Protein AF-A0A920B791-F1 (afdb_monomer_lite)

Sequence (162 aa):
MSRHQLKFDIPSEKIIPIRDKNSQIHSIIEFEDGNFIFCGSTNDMAVPINYALNYPDRKKINTKSNFNLYNKTQLEKIDQSKYKAFNICRLALKKGGSTIAVLNAANNIAVNAFLEKKISFLQILNIVEKIVIDHRPIKTYNLNQITTIYQQAEKLTLNLCI

Secondary structure (DSSP, 8-state):
--TTSTTT---GGG---EEETT--EEEEEE-TTS-EEEEE--S-THHHHHHHHHTTS----S------TTS---EEE--GGG-HHHHHHHHHHHH-TTHHHHHHHHHHHHHHHHHTTSS-HHHHHHHHHHHHHHPPPPSS--HHHHHHHHHHHHHHHHTT--

Foldseek 3Di:
DACVCVPVNDDPVPDFDKDFPVCQWVDWDADPVRDIDIDGWPPDPCQVVQVVVDPPDHDDDPDDTPTDPPPDGDIDGDPCVVPLVSVLVNLLRVQHALLVLLLVLLLVLLVVLVVVVLDPPVVSSVLSSVSSVPDRHDHDDDPVRSVVSSVVSNVSNNVSSD

Structure (mmCIF, N/CA/C/O backbone):
data_AF-A0A920B791-F1
#
_entry.id   AF-A0A920B791-F1
#
loop_
_atom_site.group_PDB
_atom_site.id
_atom_site.type_symbol
_atom_site.label_atom_id
_atom_site.label_alt_id
_atom_site.label_comp_id
_atom_site.label_asym_id
_atom_site.label_entity_id
_atom_site.label_seq_id
_atom_site.pdbx_PDB_ins_code
_atom_site.Cartn_x
_atom_site.Cartn_y
_atom_site.Cartn_z
_atom_site.occupancy
_atom_site.B_iso_or_equiv
_atom_site.auth_seq_id
_atom_site.auth_comp_id
_atom_site.auth_asym_id
_atom_site.auth_atom_id
_atom_site.pdbx_PDB_model_num
ATOM 1 N N . MET A 1 1 ? -16.946 4.522 -11.531 1.00 39.50 1 MET A N 1
ATOM 2 C CA . MET A 1 1 ? -15.765 3.649 -11.675 1.00 39.50 1 MET A CA 1
ATOM 3 C C . MET A 1 1 ? -14.768 3.982 -10.567 1.00 39.50 1 MET A C 1
ATOM 5 O O . MET A 1 1 ? -14.763 5.108 -10.082 1.00 39.50 1 MET A O 1
ATOM 9 N N . SER A 1 2 ? -14.096 2.964 -10.041 1.00 36.09 2 SER A N 1
ATOM 10 C CA . SER A 1 2 ? -13.397 2.888 -8.755 1.00 36.09 2 SER A CA 1
ATOM 11 C C . SER A 1 2 ? -11.920 3.267 -8.873 1.00 36.09 2 SER A C 1
ATOM 13 O O . SER A 1 2 ? -11.168 2.727 -9.669 1.00 36.09 2 SER A O 1
ATOM 15 N N . ARG A 1 3 ? -11.472 4.194 -8.036 1.00 38.94 3 ARG A N 1
ATOM 16 C CA . ARG A 1 3 ? -10.26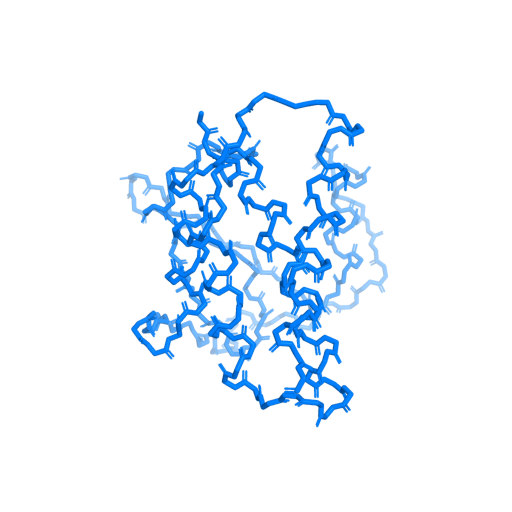8 4.992 -8.256 1.00 38.94 3 ARG A CA 1
ATOM 17 C C . ARG A 1 3 ? -8.901 4.344 -7.890 1.00 38.94 3 ARG A C 1
ATOM 19 O O . ARG A 1 3 ? -7.944 5.075 -7.698 1.0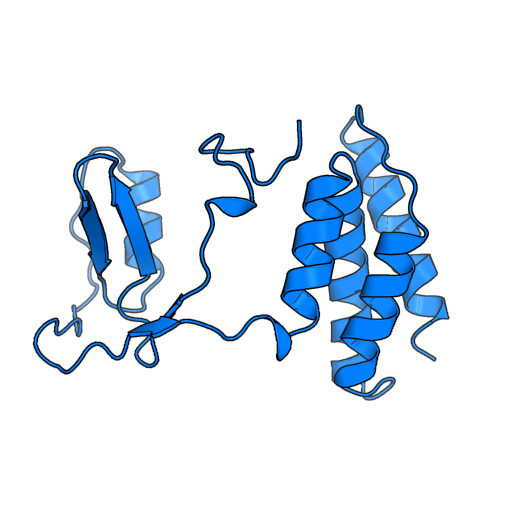0 38.94 3 ARG A O 1
ATOM 26 N N . HIS A 1 4 ? -8.711 3.018 -7.855 1.00 46.00 4 HIS A N 1
ATOM 27 C CA . HIS A 1 4 ? -7.364 2.468 -8.206 1.00 46.00 4 HIS A CA 1
ATOM 28 C C . HIS A 1 4 ? -7.254 2.074 -9.682 1.00 46.00 4 HIS A C 1
ATOM 30 O O . HIS A 1 4 ? -6.148 1.889 -10.173 1.00 46.00 4 HIS A O 1
ATOM 36 N N . GLN A 1 5 ? -8.364 2.149 -10.424 1.00 51.19 5 GLN A N 1
ATOM 37 C CA . GLN A 1 5 ? -8.378 2.330 -11.881 1.00 51.19 5 GLN A CA 1
ATOM 38 C C . GLN A 1 5 ? -7.742 3.672 -12.309 1.00 51.19 5 GLN A C 1
ATOM 40 O O . GLN A 1 5 ? -7.460 3.869 -13.474 1.00 51.19 5 GLN A O 1
ATOM 45 N N . LEU A 1 6 ? -7.464 4.598 -11.381 1.00 55.50 6 LEU A N 1
ATOM 46 C CA . LEU A 1 6 ? -7.248 6.027 -11.653 1.00 55.50 6 LEU A CA 1
ATOM 47 C C . LEU A 1 6 ? -6.203 6.417 -12.704 1.00 55.50 6 LEU A C 1
ATOM 49 O O . LEU A 1 6 ? -6.321 7.511 -13.246 1.00 55.50 6 LEU A O 1
ATOM 53 N N . LYS A 1 7 ? -5.150 5.619 -12.909 1.00 60.88 7 LYS A N 1
ATOM 54 C CA . LYS A 1 7 ? -4.034 5.995 -13.795 1.00 60.88 7 LYS A CA 1
ATOM 55 C C . LYS A 1 7 ? -3.802 5.028 -14.957 1.00 60.88 7 LYS A C 1
ATOM 57 O O . LYS A 1 7 ? -3.195 5.426 -15.941 1.00 60.88 7 LYS A O 1
ATOM 62 N N . PHE A 1 8 ? -4.256 3.782 -14.828 1.00 80.00 8 PHE A N 1
ATOM 63 C CA . PHE A 1 8 ? -4.010 2.714 -15.805 1.00 80.00 8 PHE A CA 1
ATOM 64 C C . PHE A 1 8 ? -5.290 1.977 -16.229 1.00 80.00 8 PHE A C 1
ATOM 66 O O . PHE A 1 8 ? -5.217 1.082 -17.058 1.00 80.00 8 PHE A O 1
ATOM 73 N N . ASP A 1 9 ? -6.444 2.306 -15.635 1.00 81.81 9 ASP A N 1
ATOM 74 C CA . ASP A 1 9 ? -7.753 1.708 -15.932 1.00 81.81 9 ASP A CA 1
ATOM 75 C C . ASP A 1 9 ? -7.809 0.168 -15.840 1.00 81.81 9 ASP A C 1
ATOM 77 O O . ASP A 1 9 ? -8.622 -0.496 -16.480 1.00 81.81 9 ASP A O 1
ATOM 81 N N . ILE A 1 10 ? -6.980 -0.420 -14.968 1.00 85.44 10 ILE A N 1
ATOM 82 C CA . ILE A 1 10 ? -6.908 -1.872 -14.751 1.00 85.44 10 ILE A CA 1
ATOM 83 C C . ILE A 1 10 ? -7.901 -2.307 -13.649 1.00 85.44 10 ILE A C 1
ATOM 85 O O . ILE A 1 10 ? -7.906 -1.719 -12.559 1.00 85.44 10 ILE A O 1
ATOM 89 N N . PRO A 1 11 ? -8.733 -3.345 -13.881 1.00 85.88 11 PRO A N 1
ATOM 90 C CA . PRO A 1 11 ? -9.577 -3.952 -12.851 1.00 85.88 11 PRO A CA 1
ATOM 91 C C . PRO A 1 11 ? -8.767 -4.473 -11.658 1.00 85.88 11 PRO A C 1
ATOM 93 O O . PRO A 1 11 ? -7.654 -4.973 -11.813 1.00 85.88 11 PRO A O 1
ATOM 96 N N . SER A 1 12 ? -9.336 -4.404 -10.454 1.00 83.69 12 SER A N 1
ATOM 97 C CA . SER A 1 12 ? -8.610 -4.755 -9.224 1.00 83.69 12 SER A CA 1
ATOM 98 C C . SER A 1 12 ? -8.167 -6.222 -9.180 1.00 83.69 12 SER A C 1
ATOM 100 O O . SER A 1 12 ? -7.154 -6.551 -8.565 1.00 83.69 12 SER A O 1
ATOM 102 N N . GLU A 1 13 ? -8.897 -7.082 -9.881 1.00 86.81 13 GLU A N 1
ATOM 103 C CA . GLU A 1 13 ? -8.690 -8.521 -10.017 1.00 86.81 13 GLU A CA 1
ATOM 104 C C . GLU A 1 13 ? -7.443 -8.840 -10.852 1.00 86.81 13 GLU A C 1
ATOM 106 O O . GLU A 1 13 ? -6.812 -9.871 -10.637 1.00 86.81 13 GLU A O 1
ATOM 111 N N . LYS A 1 14 ? -7.054 -7.934 -11.760 1.00 89.75 14 LYS A N 1
ATOM 112 C CA . LYS A 1 14 ? -5.835 -8.045 -12.575 1.00 89.75 14 LYS A CA 1
ATOM 113 C C . LYS A 1 14 ? -4.583 -7.511 -11.861 1.00 89.75 14 LYS A C 1
ATOM 115 O O . LYS A 1 14 ? -3.491 -7.575 -12.409 1.00 89.75 14 LYS A O 1
ATOM 120 N N . ILE A 1 15 ? -4.714 -6.981 -10.642 1.00 90.12 15 ILE A N 1
ATOM 121 C CA . ILE A 1 15 ? -3.583 -6.487 -9.845 1.00 90.12 15 ILE A CA 1
ATOM 122 C C . ILE A 1 15 ? -3.140 -7.598 -8.894 1.00 90.12 15 ILE A C 1
ATOM 124 O O . ILE A 1 15 ? -3.829 -7.881 -7.915 1.00 90.12 15 ILE A O 1
ATOM 128 N N . ILE A 1 16 ? -1.983 -8.206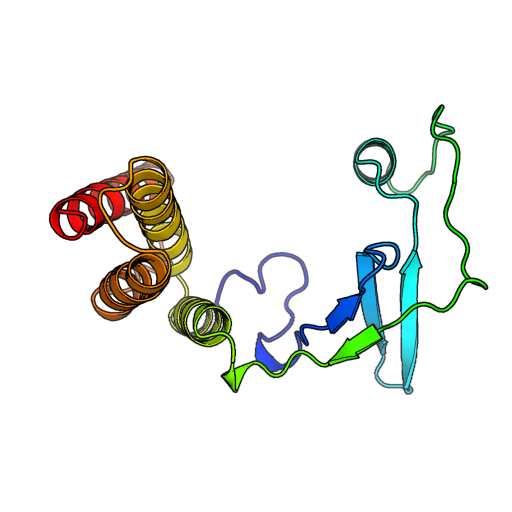 -9.138 1.00 90.44 16 ILE A N 1
ATOM 129 C CA . ILE A 1 16 ? -1.499 -9.349 -8.353 1.00 90.44 16 ILE A CA 1
ATOM 130 C C . ILE A 1 16 ? -0.360 -8.900 -7.424 1.00 90.44 16 ILE A C 1
ATOM 132 O O . ILE A 1 16 ? 0.664 -8.423 -7.911 1.00 90.44 16 ILE A O 1
ATOM 136 N N . PRO A 1 17 ? -0.494 -9.046 -6.091 1.00 91.38 17 PRO A N 1
ATOM 137 C CA . PRO A 1 17 ? 0.581 -8.725 -5.164 1.00 91.38 17 PRO A CA 1
ATOM 138 C C . PRO A 1 17 ? 1.657 -9.821 -5.180 1.00 91.38 17 PRO A C 1
ATOM 140 O O . PRO A 1 17 ? 1.383 -11.002 -4.945 1.00 91.38 17 PRO A O 1
ATOM 143 N N . ILE A 1 18 ? 2.898 -9.410 -5.428 1.00 91.38 18 ILE A N 1
ATOM 144 C CA . ILE A 1 18 ? 4.091 -10.261 -5.421 1.00 91.38 18 ILE A CA 1
ATOM 145 C C . ILE A 1 18 ? 5.059 -9.691 -4.385 1.00 91.38 18 ILE A C 1
ATOM 147 O O . ILE A 1 18 ? 5.220 -8.475 -4.282 1.00 91.38 18 ILE A O 1
ATOM 151 N N . ARG A 1 19 ? 5.691 -10.564 -3.600 1.00 89.62 19 ARG A N 1
ATOM 152 C CA . ARG A 1 19 ? 6.747 -10.192 -2.659 1.00 89.62 19 ARG A CA 1
ATOM 153 C C . ARG A 1 19 ? 8.104 -10.402 -3.315 1.00 89.62 19 ARG A C 1
ATOM 155 O O . ARG A 1 19 ? 8.429 -11.531 -3.665 1.00 89.62 19 ARG A O 1
ATOM 162 N N . ASP A 1 20 ? 8.896 -9.340 -3.402 1.00 88.88 20 ASP A N 1
ATOM 163 C CA . ASP A 1 20 ? 10.338 -9.415 -3.638 1.00 88.88 20 ASP A CA 1
ATOM 164 C C . ASP A 1 20 ? 11.065 -9.186 -2.309 1.00 88.88 20 ASP A C 1
ATOM 166 O O . ASP A 1 20 ? 10.961 -8.110 -1.722 1.00 88.88 20 ASP A O 1
ATOM 170 N N . LYS A 1 21 ? 11.798 -10.188 -1.814 1.00 84.56 21 LYS A N 1
ATOM 171 C CA . LYS A 1 21 ? 12.546 -10.062 -0.547 1.00 84.56 21 LYS A CA 1
ATOM 172 C C . LYS A 1 21 ? 13.688 -9.049 -0.617 1.00 84.56 21 LYS A C 1
ATOM 174 O O . LYS A 1 21 ? 14.092 -8.535 0.422 1.00 84.56 21 LYS A O 1
ATOM 179 N N . ASN A 1 22 ? 14.202 -8.777 -1.814 1.00 83.38 22 ASN A N 1
ATOM 180 C CA . ASN A 1 22 ? 15.305 -7.839 -2.018 1.00 83.38 22 ASN A CA 1
ATOM 181 C C . ASN A 1 22 ? 14.797 -6.425 -2.356 1.00 83.38 22 ASN A C 1
ATOM 183 O O . ASN A 1 22 ? 15.584 -5.477 -2.378 1.00 83.38 22 ASN A O 1
ATOM 187 N N . SER A 1 23 ? 13.491 -6.283 -2.617 1.00 86.06 23 SER A N 1
ATOM 188 C CA . SER A 1 23 ? 12.830 -5.051 -3.067 1.00 86.06 23 SER A CA 1
ATOM 189 C C . SER A 1 23 ? 13.482 -4.404 -4.295 1.00 86.06 23 SER A C 1
ATOM 191 O O . SER A 1 23 ? 13.395 -3.198 -4.453 1.00 86.06 23 SER A O 1
ATOM 193 N N . GLN A 1 24 ? 14.160 -5.174 -5.147 1.00 86.38 24 GLN A N 1
ATOM 194 C CA . GLN A 1 24 ? 14.903 -4.674 -6.308 1.00 86.38 24 GLN A CA 1
ATOM 195 C C . GLN A 1 24 ? 14.057 -4.655 -7.588 1.00 86.38 24 GLN A C 1
ATOM 197 O O . GLN A 1 24 ? 14.365 -3.902 -8.515 1.00 86.38 24 GLN A O 1
ATOM 202 N N . ILE A 1 25 ? 13.001 -5.469 -7.643 1.00 89.44 25 ILE A N 1
ATOM 203 C CA . ILE A 1 25 ? 11.960 -5.433 -8.671 1.00 89.44 25 ILE A CA 1
ATOM 204 C C . ILE A 1 25 ? 10.787 -4.607 -8.139 1.00 89.44 25 ILE A C 1
ATOM 206 O O . ILE A 1 25 ? 10.084 -5.018 -7.219 1.00 89.44 25 ILE A O 1
ATOM 210 N N . HIS A 1 26 ? 10.563 -3.436 -8.735 1.00 89.06 26 HIS A N 1
ATOM 211 C CA . HIS A 1 26 ? 9.598 -2.443 -8.249 1.00 89.06 26 HIS A CA 1
ATOM 212 C C . HIS A 1 26 ? 8.180 -2.665 -8.775 1.00 89.06 26 HIS A C 1
ATOM 214 O O . HIS A 1 26 ? 7.216 -2.268 -8.126 1.00 89.06 26 HIS A O 1
ATOM 220 N N . SER A 1 27 ? 8.030 -3.267 -9.958 1.00 89.81 27 SER A N 1
ATOM 221 C CA . SER A 1 27 ? 6.743 -3.651 -10.561 1.00 89.81 27 SER A CA 1
ATOM 222 C C . SER A 1 27 ? 6.957 -4.543 -11.784 1.00 89.81 27 SER A C 1
ATOM 224 O O . SER A 1 27 ? 8.029 -4.519 -12.394 1.00 89.81 27 SER A O 1
ATOM 226 N N . ILE A 1 28 ? 5.920 -5.299 -12.150 1.00 92.81 28 ILE A N 1
ATOM 227 C CA . ILE A 1 28 ? 5.882 -6.197 -13.310 1.00 92.81 28 ILE A CA 1
ATOM 228 C C . ILE A 1 28 ? 4.558 -5.973 -14.052 1.00 92.81 28 ILE A C 1
ATOM 230 O O . ILE A 1 28 ? 3.517 -5.811 -13.416 1.00 92.81 28 ILE A O 1
ATOM 234 N N . ILE A 1 29 ? 4.607 -5.967 -15.381 1.00 94.25 29 ILE A N 1
ATOM 235 C CA . ILE A 1 29 ? 3.452 -5.947 -16.281 1.00 94.25 29 ILE A CA 1
ATOM 236 C C . ILE A 1 29 ? 3.483 -7.238 -17.098 1.00 94.25 29 ILE A C 1
ATOM 238 O O . ILE A 1 29 ? 4.505 -7.548 -17.705 1.00 94.25 29 ILE A O 1
ATOM 242 N N . GLU A 1 30 ? 2.369 -7.964 -17.100 1.00 94.50 30 GLU A N 1
ATOM 243 C CA . GLU A 1 30 ? 2.114 -9.134 -17.944 1.00 94.50 30 GLU A CA 1
ATOM 244 C C . GLU A 1 30 ? 1.241 -8.711 -19.130 1.00 94.50 30 GLU A C 1
ATOM 246 O O . GLU A 1 30 ? 0.232 -8.022 -18.946 1.00 94.50 30 GLU A O 1
ATOM 251 N N . PHE A 1 31 ? 1.642 -9.099 -20.336 1.00 94.75 31 PHE A N 1
ATOM 252 C CA . PHE A 1 31 ? 0.938 -8.820 -21.585 1.00 94.75 31 PHE A CA 1
ATOM 253 C C . PHE A 1 31 ? 0.124 -10.038 -22.040 1.00 94.75 31 PHE A C 1
ATOM 255 O O . PHE A 1 31 ? 0.366 -11.164 -21.613 1.00 94.75 31 PHE A O 1
ATOM 262 N N . GLU A 1 32 ? -0.862 -9.818 -22.915 1.00 94.25 32 GLU A N 1
ATOM 263 C CA . GLU A 1 32 ? -1.788 -10.869 -23.379 1.00 94.25 32 GLU A CA 1
ATOM 264 C C . GLU A 1 32 ? -1.105 -11.982 -24.191 1.00 94.25 32 GLU A C 1
ATOM 266 O O . GLU A 1 32 ? -1.633 -13.086 -24.289 1.00 94.25 32 GLU A O 1
ATOM 271 N N . ASP A 1 33 ? 0.080 -11.711 -24.738 1.00 96.06 33 ASP A N 1
ATOM 272 C CA . ASP A 1 33 ? 0.936 -12.673 -25.438 1.00 96.06 33 ASP A CA 1
ATOM 273 C C . ASP A 1 33 ? 1.839 -13.491 -24.490 1.00 96.06 33 ASP A C 1
ATOM 275 O O . ASP A 1 33 ? 2.626 -14.322 -24.943 1.00 96.06 33 ASP A O 1
ATOM 279 N N . GLY A 1 34 ? 1.728 -13.267 -23.175 1.00 92.75 34 GLY A N 1
ATOM 280 C CA . GLY A 1 34 ? 2.531 -13.920 -22.143 1.00 92.75 34 GLY A CA 1
ATOM 281 C C . GLY A 1 34 ? 3.895 -13.270 -21.898 1.00 92.75 34 GLY A C 1
ATOM 282 O O . GLY A 1 34 ? 4.672 -13.789 -21.092 1.00 92.75 34 GLY A O 1
ATOM 283 N N . ASN A 1 35 ? 4.209 -12.147 -22.553 1.00 95.44 35 ASN A N 1
ATOM 284 C CA . ASN A 1 35 ? 5.439 -11.411 -22.280 1.00 95.44 35 ASN A CA 1
ATOM 285 C C . ASN A 1 35 ? 5.349 -10.623 -20.969 1.00 95.44 35 ASN A C 1
ATOM 287 O O . ASN A 1 35 ? 4.296 -10.117 -20.581 1.00 95.44 35 ASN A O 1
ATOM 291 N N . PHE A 1 36 ? 6.496 -10.468 -20.306 1.00 92.75 36 PHE A N 1
ATOM 292 C CA . PHE A 1 36 ? 6.617 -9.694 -19.074 1.00 92.75 36 PHE A CA 1
ATOM 293 C C . PHE A 1 36 ? 7.592 -8.534 -19.254 1.00 92.75 36 PHE A C 1
ATOM 295 O O . PHE A 1 36 ? 8.713 -8.717 -19.730 1.00 92.75 36 PHE A O 1
ATOM 302 N N . ILE A 1 37 ? 7.200 -7.349 -18.788 1.00 93.88 37 ILE A N 1
ATOM 303 C CA . ILE A 1 37 ? 8.110 -6.219 -18.576 1.00 93.88 37 ILE A CA 1
ATOM 304 C C . ILE A 1 37 ? 8.215 -5.983 -17.078 1.00 93.88 37 ILE A C 1
ATOM 306 O O . ILE A 1 37 ? 7.207 -5.792 -16.402 1.00 93.88 37 ILE A O 1
ATOM 310 N N . PHE A 1 38 ? 9.435 -5.951 -16.551 1.00 89.81 38 PHE A N 1
ATOM 311 C CA . PHE A 1 38 ? 9.683 -5.606 -15.156 1.00 89.81 38 PHE A CA 1
ATOM 312 C C . PHE A 1 38 ? 10.553 -4.357 -15.036 1.00 89.81 38 PHE A C 1
ATOM 314 O O . PHE A 1 38 ? 11.420 -4.090 -15.869 1.00 89.81 38 PHE A O 1
ATOM 321 N N . CYS A 1 39 ? 10.328 -3.593 -13.970 1.00 88.44 39 CYS A N 1
ATOM 322 C CA . CYS A 1 39 ? 11.147 -2.442 -13.611 1.00 88.44 39 CYS A CA 1
ATOM 323 C C . CYS A 1 39 ? 12.062 -2.824 -12.446 1.00 88.44 39 CYS A C 1
ATOM 325 O O . CYS A 1 39 ? 11.599 -2.961 -11.314 1.00 88.44 39 CYS A O 1
ATOM 327 N N . GLY A 1 40 ? 13.349 -3.024 -12.735 1.00 88.38 40 GLY A N 1
ATOM 328 C CA . GLY A 1 40 ? 14.380 -3.289 -11.734 1.00 88.38 40 GLY A CA 1
ATOM 329 C C . GLY A 1 40 ? 15.283 -2.076 -11.527 1.00 88.38 40 GLY A C 1
ATOM 330 O O . GLY A 1 40 ? 15.767 -1.494 -12.499 1.00 88.38 40 GLY A O 1
ATOM 331 N N . SER A 1 41 ? 15.525 -1.686 -10.278 1.00 87.31 41 SER A N 1
ATOM 332 C CA . SER A 1 41 ? 16.470 -0.612 -9.955 1.00 87.31 41 SER A CA 1
ATOM 333 C C . SER A 1 41 ? 16.983 -0.716 -8.524 1.00 87.31 41 SER A C 1
ATOM 335 O O . SER A 1 41 ? 16.423 -1.430 -7.696 1.00 87.31 41 SER A O 1
ATOM 337 N N . THR A 1 42 ? 18.042 0.038 -8.220 1.00 88.31 42 THR A N 1
ATOM 338 C CA . THR A 1 42 ? 18.448 0.278 -6.828 1.00 88.31 42 THR A CA 1
ATOM 339 C C . THR A 1 42 ? 17.307 0.930 -6.038 1.00 88.31 42 THR A C 1
ATOM 341 O O . THR A 1 42 ? 16.459 1.620 -6.615 1.00 88.31 42 THR A O 1
ATOM 344 N N . ASN A 1 43 ? 17.311 0.734 -4.721 1.00 87.62 43 ASN A N 1
ATOM 345 C CA . ASN A 1 43 ? 16.297 1.260 -3.805 1.00 87.62 43 ASN A CA 1
ATOM 346 C C . ASN A 1 43 ? 16.605 2.713 -3.442 1.00 87.62 43 ASN A C 1
ATOM 348 O O . ASN A 1 43 ? 16.951 3.024 -2.306 1.00 87.62 43 ASN A O 1
ATOM 352 N N . ASP A 1 44 ? 16.510 3.590 -4.439 1.00 90.62 44 ASP A N 1
ATOM 353 C CA . ASP A 1 44 ? 16.741 5.025 -4.307 1.00 90.62 44 ASP A CA 1
ATOM 354 C C . ASP A 1 44 ? 15.630 5.800 -5.024 1.00 90.62 44 ASP A C 1
ATOM 356 O O . ASP A 1 44 ? 15.439 5.662 -6.236 1.00 90.62 44 ASP A O 1
ATOM 360 N N . MET A 1 45 ? 14.913 6.645 -4.276 1.00 92.94 45 MET A N 1
ATOM 361 C CA . MET A 1 45 ? 13.828 7.483 -4.794 1.00 92.94 45 MET A CA 1
ATOM 362 C C . MET A 1 45 ? 14.299 8.497 -5.841 1.00 92.94 45 MET A C 1
ATOM 364 O O . MET A 1 45 ? 13.484 8.943 -6.653 1.00 92.94 45 MET A O 1
ATOM 368 N N . ALA A 1 46 ? 15.595 8.823 -5.897 1.00 92.94 46 ALA A N 1
ATOM 369 C CA . ALA A 1 46 ? 16.149 9.658 -6.959 1.00 92.94 46 ALA A CA 1
ATOM 370 C C . ALA A 1 46 ? 15.887 9.065 -8.355 1.00 92.94 46 ALA A C 1
ATOM 372 O O . ALA A 1 46 ? 15.668 9.818 -9.304 1.00 92.94 46 ALA A O 1
ATOM 373 N N . VAL A 1 47 ? 15.839 7.732 -8.486 1.00 92.00 47 VAL A N 1
ATOM 374 C CA . VAL A 1 47 ? 15.583 7.040 -9.759 1.00 92.00 47 VAL A CA 1
ATOM 375 C C . VAL A 1 47 ? 14.171 7.336 -10.302 1.00 92.00 47 VAL A C 1
ATOM 377 O O . VAL A 1 47 ? 14.080 7.902 -11.399 1.00 92.00 47 VAL A O 1
ATOM 380 N N . PRO A 1 48 ? 13.062 7.015 -9.594 1.00 93.25 48 PRO A N 1
ATOM 381 C CA . PRO A 1 48 ? 11.717 7.314 -10.084 1.00 93.25 48 PRO A CA 1
ATOM 382 C C . PRO A 1 48 ? 11.419 8.817 -10.150 1.00 93.25 48 PRO A C 1
ATOM 384 O O . PRO A 1 48 ? 10.731 9.241 -11.078 1.00 93.25 48 PRO A O 1
ATOM 387 N N . ILE A 1 49 ? 11.955 9.639 -9.235 1.00 94.81 49 ILE A N 1
ATOM 388 C CA . ILE A 1 49 ? 11.776 11.103 -9.274 1.00 94.81 49 ILE A CA 1
ATOM 389 C C . ILE A 1 49 ? 12.407 11.686 -10.544 1.00 94.81 49 ILE A C 1
ATOM 391 O O . ILE A 1 49 ? 11.764 12.454 -11.259 1.00 94.81 49 ILE A O 1
ATOM 395 N N . ASN A 1 50 ? 13.638 11.286 -10.869 1.00 94.50 50 ASN A N 1
ATOM 396 C CA . ASN A 1 50 ? 14.322 11.733 -12.079 1.00 94.50 50 ASN A CA 1
ATOM 397 C C . ASN A 1 50 ? 13.569 11.340 -13.351 1.00 94.50 50 ASN A C 1
ATOM 399 O O . ASN A 1 50 ? 13.481 12.146 -14.275 1.00 94.50 50 ASN A O 1
ATOM 403 N N . TYR A 1 51 ? 13.014 10.126 -13.399 1.00 93.81 51 TYR A N 1
ATOM 404 C CA . TYR A 1 51 ? 12.207 9.701 -14.539 1.00 93.81 51 TYR A CA 1
ATOM 405 C C . TYR A 1 51 ? 10.913 10.512 -14.654 1.00 93.81 51 TYR A C 1
ATOM 407 O O . TYR A 1 51 ? 10.593 10.975 -15.740 1.00 93.81 51 TYR A O 1
ATOM 415 N N . ALA A 1 52 ? 10.206 10.757 -13.547 1.00 94.62 52 ALA A N 1
ATOM 416 C CA . ALA A 1 52 ? 8.981 11.555 -13.563 1.00 94.62 52 ALA A CA 1
ATOM 417 C C . ALA A 1 52 ? 9.217 13.007 -14.020 1.00 94.62 52 ALA A C 1
ATOM 419 O O . ALA A 1 52 ? 8.397 13.548 -14.756 1.00 94.62 52 ALA A O 1
ATOM 420 N N . LEU A 1 53 ? 10.332 13.627 -13.613 1.00 96.75 53 LEU A N 1
ATOM 421 C CA . LEU A 1 53 ? 10.671 15.012 -13.971 1.00 96.75 53 LEU A CA 1
ATOM 422 C C . LEU A 1 53 ? 11.155 15.185 -15.414 1.00 96.75 53 LEU A C 1
ATOM 424 O O . LEU A 1 53 ? 11.033 16.276 -15.963 1.00 96.75 53 LEU A O 1
ATOM 428 N N . ASN A 1 54 ? 11.748 14.146 -16.003 1.00 96.12 54 ASN A N 1
ATOM 429 C CA . ASN A 1 54 ? 12.379 14.233 -17.322 1.00 96.12 54 ASN A CA 1
ATOM 430 C C . ASN A 1 54 ? 11.693 13.370 -18.382 1.00 96.12 54 ASN A C 1
ATOM 432 O O . ASN A 1 54 ? 12.200 13.294 -19.493 1.00 96.12 54 ASN A O 1
ATOM 436 N N . TYR A 1 55 ? 10.564 12.735 -18.055 1.00 94.44 55 TYR A N 1
ATOM 437 C CA . TYR A 1 55 ? 9.821 11.883 -18.978 1.00 94.44 55 TYR A CA 1
ATOM 438 C C . TYR A 1 55 ? 9.554 12.603 -20.317 1.00 94.44 55 TYR A C 1
ATOM 440 O O . TYR A 1 55 ? 9.094 13.748 -20.296 1.00 94.44 55 TYR A O 1
ATOM 448 N N . PRO A 1 56 ? 9.768 11.942 -21.473 1.00 94.38 56 PRO A N 1
ATOM 449 C CA . PRO A 1 56 ? 10.138 10.527 -21.640 1.00 94.38 56 PRO A CA 1
ATOM 450 C C . PRO A 1 56 ? 11.645 10.232 -21.520 1.00 94.38 56 PRO A C 1
ATOM 452 O O . PRO A 1 56 ? 12.037 9.063 -21.489 1.00 94.38 56 PRO A O 1
ATOM 455 N N . ASP A 1 57 ? 12.478 11.265 -21.426 1.00 94.31 57 ASP A N 1
ATOM 456 C CA . ASP A 1 57 ? 13.932 11.160 -21.395 1.00 94.31 57 ASP A CA 1
ATOM 457 C C . ASP A 1 57 ? 14.477 10.675 -20.044 1.00 94.31 57 ASP A C 1
ATOM 459 O O . ASP A 1 57 ? 13.823 10.684 -18.995 1.00 94.31 57 ASP A O 1
ATOM 463 N N . ARG A 1 58 ? 15.746 10.256 -20.057 1.00 90.25 58 ARG A N 1
ATOM 464 C CA . ARG A 1 58 ? 16.484 9.854 -18.857 1.00 90.25 58 ARG A CA 1
ATOM 465 C C . ARG A 1 58 ? 17.711 10.733 -18.692 1.00 90.25 58 ARG A C 1
ATOM 467 O O . ARG A 1 58 ? 18.616 10.704 -19.521 1.00 90.25 58 ARG A O 1
ATOM 474 N N . LYS A 1 59 ? 17.775 11.475 -17.587 1.00 92.62 59 LYS A N 1
ATOM 475 C CA . LYS A 1 59 ? 18.981 12.217 -17.204 1.00 92.62 59 LYS A CA 1
ATOM 476 C C . LYS A 1 59 ? 19.861 11.397 -16.273 1.00 92.62 59 LYS A C 1
ATOM 478 O O . LYS A 1 59 ? 19.370 10.595 -15.477 1.00 92.62 59 LYS A O 1
ATOM 483 N N . LYS A 1 60 ? 21.173 11.613 -16.376 1.00 91.56 60 LYS A N 1
ATOM 484 C CA . LYS A 1 60 ? 22.157 11.021 -15.471 1.00 91.56 60 LYS A CA 1
ATOM 485 C C . LYS A 1 60 ? 21.943 11.576 -14.062 1.00 91.56 60 LYS A C 1
ATOM 487 O O . LYS A 1 60 ? 21.870 12.786 -13.881 1.00 91.56 60 LYS A O 1
ATOM 492 N N . ILE A 1 61 ? 21.894 10.683 -13.081 1.00 89.69 61 ILE A N 1
ATOM 493 C CA . ILE A 1 61 ? 21.850 11.012 -11.653 1.00 89.69 61 ILE A CA 1
ATOM 494 C C . ILE A 1 61 ? 23.046 10.383 -10.949 1.00 89.69 61 ILE A C 1
ATOM 496 O O . ILE A 1 61 ? 23.588 9.379 -11.416 1.00 89.69 61 ILE A O 1
ATOM 500 N N . ASN A 1 62 ? 23.461 10.963 -9.825 1.00 86.56 62 ASN A N 1
ATOM 501 C CA . ASN A 1 62 ? 24.597 10.471 -9.046 1.00 86.56 62 ASN A CA 1
ATOM 502 C C . ASN A 1 62 ? 24.199 9.329 -8.091 1.00 86.56 62 ASN A C 1
ATOM 504 O O . ASN A 1 62 ? 24.568 9.322 -6.920 1.00 86.56 62 ASN A O 1
ATOM 508 N N . THR A 1 63 ? 23.416 8.376 -8.591 1.00 83.50 63 THR A N 1
ATOM 509 C CA . THR A 1 63 ? 22.992 7.191 -7.844 1.00 83.50 63 THR A CA 1
ATOM 510 C C . THR A 1 63 ? 23.804 6.000 -8.338 1.00 83.50 63 THR A C 1
ATOM 512 O O . THR A 1 63 ? 23.732 5.627 -9.511 1.00 83.50 63 THR A O 1
ATOM 515 N N . LYS A 1 64 ? 24.585 5.376 -7.449 1.00 82.50 64 LYS A N 1
ATOM 516 C CA . LYS A 1 64 ? 25.306 4.144 -7.782 1.00 82.50 64 LYS A CA 1
ATOM 517 C C . LYS A 1 64 ? 24.320 2.978 -7.789 1.00 82.50 64 LYS A C 1
ATOM 519 O O . LYS A 1 64 ? 23.686 2.690 -6.777 1.00 82.50 64 LYS A O 1
ATOM 524 N N . SER A 1 65 ? 24.206 2.294 -8.924 1.00 80.44 65 SER A N 1
ATOM 525 C CA . SER A 1 65 ? 23.399 1.078 -8.993 1.00 80.44 65 SER A CA 1
ATOM 526 C C . SER A 1 65 ? 24.081 -0.044 -8.210 1.00 80.44 65 SER A C 1
ATOM 528 O O . SER A 1 65 ? 25.222 -0.403 -8.500 1.00 80.44 65 SER A O 1
ATOM 530 N N . ASN A 1 66 ? 23.375 -0.599 -7.228 1.00 79.38 66 ASN A N 1
ATOM 531 C CA . ASN A 1 66 ? 23.688 -1.889 -6.610 1.00 79.38 66 ASN A CA 1
ATOM 532 C C . ASN A 1 66 ? 22.726 -2.993 -7.095 1.00 79.38 66 ASN A C 1
ATOM 534 O O . ASN A 1 66 ? 22.718 -4.092 -6.539 1.00 79.38 66 ASN A O 1
ATOM 538 N N . PHE A 1 67 ? 21.898 -2.686 -8.102 1.00 80.56 67 PHE A N 1
ATOM 539 C CA . PHE A 1 67 ? 20.972 -3.642 -8.687 1.00 80.56 67 PHE A CA 1
ATOM 540 C C . PHE A 1 67 ? 21.770 -4.772 -9.327 1.00 80.56 67 PHE A C 1
ATOM 542 O O . PHE A 1 67 ? 22.617 -4.532 -10.190 1.00 80.56 67 PHE A O 1
ATOM 549 N N . ASN A 1 68 ? 21.496 -6.002 -8.905 1.00 77.94 68 ASN A N 1
ATOM 550 C CA . ASN A 1 68 ? 22.138 -7.182 -9.452 1.00 77.94 68 ASN A CA 1
ATOM 551 C C . ASN A 1 68 ? 21.067 -8.199 -9.832 1.00 77.94 68 ASN A C 1
ATOM 553 O O . ASN A 1 68 ? 20.594 -8.957 -8.990 1.00 77.94 68 ASN A O 1
ATOM 557 N N . LEU A 1 69 ? 20.731 -8.230 -11.122 1.00 72.81 69 LEU A N 1
ATOM 558 C CA . LEU A 1 69 ? 19.741 -9.154 -11.670 1.00 72.81 69 LEU A CA 1
ATOM 559 C C . LEU A 1 69 ? 20.114 -10.629 -11.432 1.00 72.81 69 LEU A C 1
ATOM 561 O O . LEU A 1 69 ? 19.234 -11.463 -11.243 1.00 72.81 69 LEU A O 1
ATOM 565 N N . TYR A 1 70 ? 21.412 -10.946 -11.417 1.00 70.38 70 TYR A N 1
ATOM 566 C CA . TYR A 1 70 ? 21.930 -12.311 -11.301 1.00 70.38 70 TYR A CA 1
ATOM 567 C C . TYR A 1 70 ? 21.955 -12.828 -9.852 1.00 70.38 70 TYR A C 1
ATOM 569 O O . TYR A 1 70 ? 22.033 -14.037 -9.625 1.00 70.38 70 TYR A O 1
ATOM 577 N N . ASN A 1 71 ? 21.826 -11.943 -8.857 1.00 65.06 71 ASN A N 1
ATOM 578 C CA . ASN A 1 71 ? 21.665 -12.336 -7.460 1.00 65.06 71 ASN A CA 1
ATOM 579 C C . ASN A 1 71 ? 20.192 -12.658 -7.175 1.00 65.06 71 ASN A C 1
ATOM 581 O O . ASN A 1 71 ? 19.438 -11.784 -6.764 1.00 65.06 71 ASN A O 1
ATOM 585 N N . LYS A 1 72 ? 19.808 -13.926 -7.394 1.00 61.53 72 LYS A N 1
ATOM 586 C CA . LYS A 1 72 ? 18.560 -14.593 -6.950 1.00 61.53 72 LYS A CA 1
ATOM 587 C C . LYS A 1 72 ? 17.441 -13.624 -6.535 1.00 61.53 72 LYS A C 1
ATOM 589 O O . LYS A 1 72 ? 17.187 -13.434 -5.343 1.00 61.53 72 LYS A O 1
ATOM 594 N N . THR A 1 73 ? 16.753 -13.038 -7.509 1.00 66.56 73 THR A N 1
ATOM 595 C CA . THR A 1 73 ? 15.459 -12.392 -7.275 1.00 66.56 73 THR A CA 1
ATOM 596 C C . THR A 1 73 ? 14.499 -13.450 -6.731 1.00 66.56 73 THR A C 1
ATOM 598 O O . THR A 1 73 ? 14.169 -14.420 -7.410 1.00 66.56 73 THR A O 1
ATOM 601 N N . GLN A 1 74 ? 14.106 -13.317 -5.464 1.00 78.75 74 GLN A N 1
ATOM 602 C CA . GLN A 1 74 ? 13.170 -14.235 -4.813 1.00 78.75 74 GLN A CA 1
ATOM 603 C C . GLN A 1 74 ? 11.776 -13.622 -4.876 1.00 78.75 74 GLN A C 1
ATOM 605 O O . GLN A 1 74 ? 11.336 -12.968 -3.930 1.00 78.75 74 GLN A O 1
ATOM 610 N N . LEU A 1 75 ? 11.115 -13.810 -6.021 1.00 87.25 75 LEU A N 1
ATOM 611 C CA . LEU A 1 75 ? 9.721 -13.427 -6.207 1.00 87.25 75 LEU A CA 1
ATOM 612 C C . LEU A 1 75 ? 8.811 -14.525 -5.667 1.00 87.25 75 LEU A C 1
ATOM 614 O O . LEU A 1 75 ? 8.900 -15.685 -6.069 1.00 87.25 75 LEU A O 1
ATOM 618 N N . GLU A 1 76 ? 7.911 -14.151 -4.770 1.00 89.56 76 GLU A N 1
ATOM 619 C CA . GLU A 1 76 ? 6.964 -15.071 -4.153 1.00 89.56 76 GLU A CA 1
ATOM 620 C C . GLU A 1 76 ? 5.547 -14.512 -4.273 1.00 89.56 76 GLU A C 1
ATOM 622 O O . GLU A 1 76 ? 5.290 -13.345 -3.963 1.00 89.56 76 GLU A O 1
ATOM 627 N N . LYS A 1 77 ? 4.598 -15.354 -4.699 1.00 88.69 77 LYS A N 1
ATOM 628 C CA . LYS A 1 77 ? 3.179 -14.990 -4.648 1.00 88.69 77 LYS A CA 1
ATOM 629 C C . LYS A 1 77 ? 2.771 -14.797 -3.192 1.00 88.69 77 LYS A C 1
ATOM 631 O O . LYS A 1 77 ? 3.038 -15.650 -2.345 1.00 88.69 77 LYS A O 1
ATOM 636 N N . ILE A 1 78 ? 2.111 -13.681 -2.906 1.00 90.06 78 ILE A N 1
ATOM 637 C CA . ILE A 1 78 ? 1.596 -13.426 -1.566 1.00 90.06 78 ILE A CA 1
ATOM 638 C C . ILE A 1 78 ? 0.312 -14.231 -1.376 1.00 90.06 78 ILE A C 1
ATOM 640 O O . ILE A 1 78 ? -0.656 -14.067 -2.119 1.00 90.06 78 ILE A O 1
ATOM 644 N N . ASP A 1 79 ? 0.295 -15.074 -0.346 1.00 90.12 79 ASP A N 1
ATOM 645 C CA . ASP A 1 79 ? -0.932 -15.693 0.144 1.00 90.12 79 ASP A CA 1
ATOM 646 C C . ASP A 1 79 ? -1.795 -14.628 0.831 1.00 90.12 79 ASP A C 1
ATOM 648 O O . ASP A 1 79 ? -1.629 -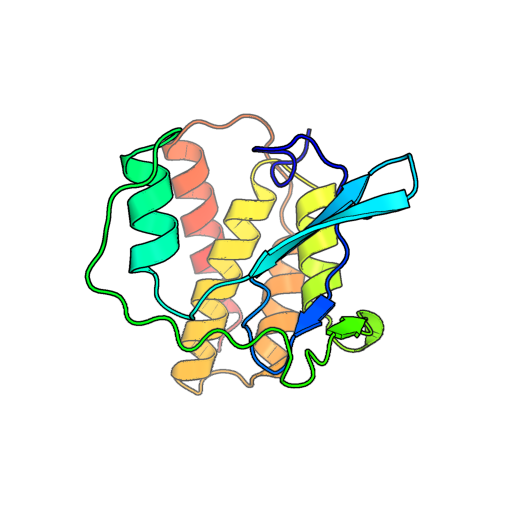14.320 2.013 1.00 90.12 79 ASP A O 1
ATOM 652 N N . GLN A 1 80 ? -2.700 -14.028 0.059 1.00 86.94 80 GLN A N 1
ATOM 653 C CA . GLN A 1 80 ? -3.547 -12.922 0.507 1.00 86.94 80 GLN A CA 1
ATOM 654 C C . GLN A 1 80 ? -4.470 -13.321 1.666 1.00 86.94 80 GLN A C 1
ATOM 656 O O . GLN A 1 80 ? -4.863 -12.448 2.438 1.00 86.94 80 GLN A O 1
ATOM 661 N N . SER A 1 81 ? -4.763 -14.618 1.846 1.00 88.06 81 SER A N 1
ATOM 662 C CA . SER A 1 81 ? -5.597 -15.099 2.957 1.00 88.06 81 SER A CA 1
ATOM 663 C C . SER A 1 81 ? -4.976 -14.798 4.325 1.00 88.06 81 SER A C 1
ATOM 665 O O . SER A 1 81 ? -5.692 -14.573 5.299 1.00 88.06 81 SER A O 1
ATOM 667 N N . LYS A 1 82 ? -3.641 -14.695 4.384 1.00 89.56 82 LYS A N 1
ATOM 668 C CA . LYS A 1 82 ? -2.882 -14.368 5.599 1.00 89.56 82 LYS A CA 1
ATOM 669 C C . LYS A 1 82 ? -2.882 -12.877 5.936 1.00 89.56 82 LYS A C 1
ATOM 671 O O . LYS A 1 82 ? -2.488 -12.502 7.037 1.00 89.56 82 LYS A O 1
ATOM 676 N N . TYR A 1 83 ? -3.310 -12.018 5.012 1.00 91.31 83 TYR A N 1
ATOM 677 C CA . TYR A 1 83 ? -3.201 -10.567 5.134 1.00 91.31 83 TYR A CA 1
ATOM 678 C C . TYR A 1 83 ? -4.561 -9.904 4.920 1.00 91.31 83 TYR A C 1
ATOM 680 O O . TYR A 1 83 ? -4.912 -9.473 3.820 1.00 91.31 83 TYR A O 1
ATOM 688 N N . LYS A 1 84 ? -5.301 -9.741 6.020 1.00 93.44 84 LYS A N 1
ATOM 689 C CA . LYS A 1 84 ? -6.623 -9.092 6.059 1.00 93.44 84 LYS A CA 1
ATOM 690 C C . LYS A 1 84 ? -6.662 -7.726 5.352 1.00 93.44 84 LYS A C 1
ATOM 692 O O . LYS A 1 84 ? -7.679 -7.376 4.759 1.00 93.44 84 LYS A O 1
ATOM 697 N N . ALA A 1 85 ? -5.549 -6.987 5.345 1.00 95.06 85 ALA A N 1
ATOM 698 C CA . ALA A 1 85 ? -5.419 -5.706 4.652 1.00 95.06 85 ALA A CA 1
ATOM 699 C C . ALA A 1 85 ? -5.792 -5.770 3.157 1.00 95.06 85 ALA A C 1
ATOM 701 O O . ALA A 1 85 ? -6.442 -4.847 2.665 1.00 95.06 85 ALA A O 1
ATOM 702 N N . PHE A 1 86 ? -5.462 -6.853 2.435 1.00 93.56 86 PHE A N 1
ATOM 703 C CA . PHE A 1 86 ? -5.842 -6.971 1.019 1.00 93.56 86 PHE A CA 1
ATOM 704 C C . PHE A 1 86 ? -7.358 -6.978 0.844 1.00 93.56 86 PHE A C 1
ATOM 706 O O . PHE A 1 86 ? -7.868 -6.266 -0.019 1.00 93.56 86 PHE A O 1
ATOM 713 N N . ASN A 1 87 ? -8.083 -7.715 1.689 1.00 92.69 87 ASN A N 1
ATOM 714 C CA . ASN A 1 87 ? -9.542 -7.790 1.624 1.00 92.69 87 ASN A CA 1
ATOM 715 C C . ASN A 1 87 ? -10.182 -6.421 1.877 1.00 92.69 87 ASN A C 1
ATOM 717 O O . ASN A 1 87 ? -11.080 -6.017 1.137 1.00 92.69 87 ASN A O 1
ATOM 721 N N . ILE A 1 88 ? -9.672 -5.674 2.860 1.00 95.88 88 ILE A N 1
ATOM 722 C CA . ILE A 1 88 ? -10.142 -4.317 3.170 1.00 95.88 88 ILE A CA 1
ATOM 723 C C . ILE A 1 88 ? -9.906 -3.384 1.972 1.00 95.88 88 ILE A C 1
ATOM 725 O O . ILE A 1 88 ? -10.827 -2.692 1.534 1.00 95.88 88 ILE A O 1
ATOM 729 N N . CYS A 1 89 ? -8.701 -3.392 1.393 1.00 94.44 89 CYS A N 1
ATOM 730 C CA . CYS A 1 89 ? -8.377 -2.572 0.225 1.00 94.44 89 CYS A CA 1
ATOM 731 C C . CYS A 1 89 ? -9.240 -2.940 -0.991 1.00 94.44 89 CYS A C 1
ATOM 733 O O . CYS A 1 89 ? -9.770 -2.055 -1.663 1.00 94.44 89 CYS A O 1
ATOM 735 N N . ARG A 1 90 ? -9.446 -4.235 -1.263 1.00 91.62 90 ARG A N 1
ATOM 736 C CA . ARG A 1 90 ? -10.321 -4.710 -2.351 1.00 91.62 90 ARG A CA 1
ATOM 737 C C . ARG A 1 90 ? -11.773 -4.303 -2.135 1.00 91.62 90 ARG A C 1
ATOM 739 O O . ARG A 1 90 ? -12.420 -3.858 -3.081 1.00 91.62 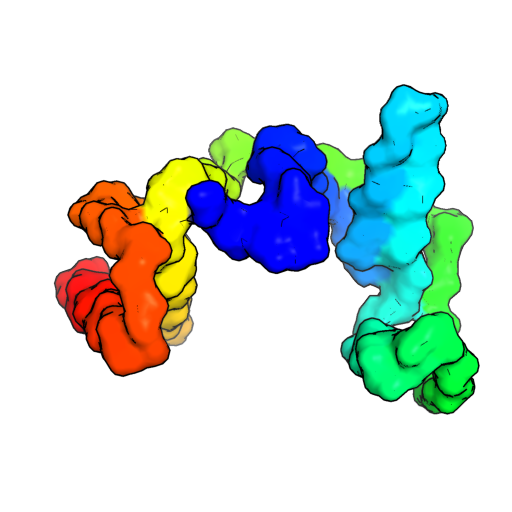90 ARG A O 1
ATOM 746 N N . LEU A 1 91 ? -12.275 -4.379 -0.905 1.00 93.44 91 LEU A N 1
ATOM 747 C CA . LEU A 1 91 ? -13.610 -3.896 -0.558 1.00 93.44 91 LEU A CA 1
ATOM 748 C C . LEU A 1 91 ? -13.734 -2.387 -0.793 1.00 93.44 91 LEU A C 1
ATOM 750 O O . LEU A 1 91 ? -14.692 -1.940 -1.427 1.00 93.44 91 LEU A O 1
ATOM 754 N N . ALA A 1 92 ? -12.762 -1.602 -0.324 1.00 94.81 92 ALA A N 1
ATOM 755 C CA . ALA A 1 92 ? -12.749 -0.156 -0.511 1.00 94.81 92 ALA A CA 1
ATOM 756 C C . ALA A 1 92 ? -12.729 0.220 -1.999 1.00 94.81 92 ALA A C 1
ATOM 758 O O . ALA A 1 92 ? -13.452 1.125 -2.425 1.00 94.81 92 ALA A O 1
ATOM 759 N N . LEU A 1 93 ? -11.975 -0.531 -2.806 1.00 91.75 93 LEU A N 1
ATOM 760 C CA . LEU A 1 93 ? -11.990 -0.396 -4.255 1.00 91.75 93 LEU A CA 1
ATOM 761 C C . LEU A 1 93 ? -13.336 -0.752 -4.850 1.00 91.75 93 LEU A C 1
ATOM 763 O O . LEU A 1 93 ? -13.880 0.043 -5.608 1.00 91.75 93 LEU A O 1
ATOM 767 N N . LYS A 1 94 ? -13.927 -1.883 -4.489 1.00 91.12 94 LYS A N 1
ATOM 768 C CA . LYS A 1 94 ? -15.243 -2.263 -5.004 1.00 91.12 94 LYS A CA 1
ATOM 769 C C . LYS A 1 94 ? -16.316 -1.214 -4.680 1.00 91.12 94 LYS A C 1
ATOM 771 O O . LYS A 1 94 ? -17.132 -0.897 -5.544 1.00 91.12 94 LYS A O 1
ATOM 776 N N . LYS A 1 95 ? -16.299 -0.639 -3.469 1.00 93.38 95 LYS A N 1
ATOM 777 C CA . LYS A 1 95 ? -17.222 0.439 -3.054 1.00 93.38 95 LYS A CA 1
ATOM 778 C C . LYS A 1 95 ? -16.958 1.746 -3.816 1.00 93.38 95 LYS A C 1
ATOM 780 O O . LYS A 1 95 ? -17.906 2.415 -4.230 1.00 93.38 95 LYS A O 1
ATOM 785 N N . GLY A 1 96 ? -15.688 2.075 -4.060 1.00 91.31 96 GLY A N 1
ATOM 786 C CA . GLY A 1 96 ? -15.272 3.243 -4.835 1.00 91.31 96 GLY A CA 1
ATOM 787 C C . GLY A 1 96 ? -15.665 4.579 -4.190 1.00 91.31 96 GLY A C 1
ATOM 788 O O . GLY A 1 96 ? -15.917 4.667 -2.991 1.00 91.31 96 GLY A O 1
ATOM 789 N N . GLY A 1 97 ? -15.702 5.648 -4.994 1.00 93.31 97 GLY A N 1
ATOM 790 C CA . GLY A 1 97 ? -16.046 6.991 -4.513 1.00 93.31 97 GLY A CA 1
ATOM 791 C C . GLY A 1 97 ? -15.152 7.444 -3.355 1.00 93.31 97 GLY A C 1
ATOM 792 O O . GLY A 1 97 ? -13.937 7.242 -3.378 1.00 93.31 97 GLY A O 1
ATOM 793 N N . SER A 1 98 ? -15.763 8.028 -2.326 1.00 96.81 98 SER A N 1
ATOM 794 C CA . SER A 1 98 ? -15.064 8.520 -1.138 1.00 96.81 98 SER A CA 1
ATOM 795 C C . SER A 1 98 ? -14.519 7.424 -0.210 1.00 96.81 98 SER A C 1
ATOM 797 O O . SER A 1 98 ? -13.783 7.744 0.721 1.00 96.81 98 SER A O 1
ATOM 799 N N . THR A 1 99 ? -14.809 6.137 -0.449 1.00 97.25 99 THR A N 1
ATOM 800 C CA . THR A 1 99 ? -14.363 5.047 0.438 1.00 97.25 99 THR A CA 1
ATOM 801 C C . THR A 1 99 ? -12.841 4.929 0.532 1.00 97.25 99 THR A C 1
ATOM 803 O O . THR A 1 99 ? -12.334 4.608 1.599 1.00 97.25 99 THR A O 1
ATOM 806 N N . ILE A 1 100 ? -12.094 5.236 -0.533 1.00 94.94 100 ILE A N 1
ATOM 807 C CA . ILE A 1 100 ? -10.620 5.193 -0.498 1.00 94.94 100 ILE A CA 1
ATOM 808 C C . ILE A 1 100 ? -10.042 6.282 0.418 1.00 94.94 100 ILE A C 1
ATOM 810 O O . ILE A 1 100 ? -9.072 6.032 1.129 1.00 94.94 100 ILE A O 1
ATOM 814 N N . ALA A 1 101 ? -10.657 7.468 0.456 1.00 96.94 101 ALA A N 1
ATOM 815 C CA . ALA A 1 101 ? -10.249 8.523 1.382 1.00 96.94 101 ALA A CA 1
ATOM 816 C C . ALA A 1 101 ? -10.535 8.122 2.836 1.00 96.94 101 ALA A C 1
ATOM 818 O O . ALA A 1 101 ? -9.684 8.309 3.698 1.00 96.94 101 ALA A O 1
ATOM 819 N N . VAL A 1 102 ? -11.695 7.506 3.084 1.00 98.38 102 VAL A N 1
ATOM 820 C CA . VAL A 1 102 ? -12.079 6.985 4.406 1.00 98.38 102 VAL A CA 1
ATOM 821 C C . VAL A 1 102 ? -11.146 5.867 4.874 1.00 98.38 102 VAL A C 1
ATOM 823 O O . VAL A 1 102 ? -10.719 5.882 6.024 1.00 98.38 102 VAL A O 1
ATOM 826 N N . LEU A 1 103 ? -10.780 4.936 3.986 1.00 98.38 103 LEU A N 1
ATOM 827 C CA . LEU A 1 103 ? -9.778 3.901 4.260 1.00 98.38 103 LEU A CA 1
ATOM 828 C C . LEU A 1 103 ? -8.453 4.524 4.720 1.00 98.38 103 LEU A C 1
ATOM 830 O O . LEU A 1 103 ? -7.899 4.104 5.732 1.00 98.38 103 LEU A O 1
ATOM 834 N N . ASN A 1 104 ? -7.960 5.521 3.979 1.00 97.94 104 ASN A N 1
ATOM 835 C CA . ASN A 1 104 ? -6.696 6.188 4.286 1.00 97.94 104 ASN A CA 1
ATOM 836 C C . ASN A 1 104 ? -6.761 6.930 5.634 1.00 97.94 104 ASN A C 1
ATOM 838 O O . ASN A 1 104 ? -5.893 6.734 6.481 1.00 97.94 104 ASN A O 1
ATOM 842 N N . ALA A 1 105 ? -7.829 7.702 5.869 1.00 98.44 105 ALA A N 1
ATOM 843 C CA . ALA A 1 105 ? -8.071 8.395 7.137 1.00 98.44 105 ALA A CA 1
ATOM 844 C C . ALA A 1 105 ? -8.059 7.433 8.331 1.00 98.44 105 ALA A C 1
ATOM 846 O O . ALA A 1 105 ? -7.329 7.640 9.301 1.00 98.44 105 ALA A O 1
ATOM 847 N N . ALA A 1 106 ? -8.831 6.347 8.238 1.00 98.56 106 ALA A N 1
ATOM 848 C CA . ALA A 1 106 ? -8.921 5.358 9.300 1.00 98.56 106 ALA A CA 1
ATOM 849 C C . ALA A 1 106 ? -7.573 4.678 9.562 1.00 98.56 106 ALA A C 1
ATOM 851 O O . ALA A 1 106 ? -7.175 4.517 10.714 1.00 98.56 106 ALA A O 1
ATOM 852 N N . ASN A 1 107 ? -6.843 4.312 8.503 1.00 98.50 107 ASN A N 1
ATOM 853 C CA . ASN A 1 107 ? -5.524 3.703 8.639 1.00 98.50 107 ASN A CA 1
ATOM 854 C C . ASN A 1 107 ? -4.543 4.636 9.357 1.00 98.50 107 ASN A C 1
ATOM 856 O O . ASN A 1 107 ? -3.841 4.189 10.258 1.00 98.50 107 ASN A O 1
ATOM 860 N N . ASN A 1 108 ? -4.523 5.923 9.006 1.00 98.19 108 ASN A N 1
ATOM 861 C CA . ASN A 1 108 ? -3.607 6.885 9.618 1.00 98.19 108 ASN A CA 1
ATOM 862 C C . ASN A 1 108 ? -3.863 7.039 11.122 1.00 98.19 108 ASN A C 1
ATOM 864 O O . ASN A 1 108 ? -2.924 6.941 11.911 1.00 98.19 108 ASN A O 1
ATOM 868 N N . ILE A 1 109 ? -5.126 7.192 11.535 1.00 98.56 109 ILE A N 1
ATOM 869 C CA . ILE A 1 109 ? -5.470 7.311 12.959 1.00 98.56 109 ILE A CA 1
ATOM 870 C C . ILE A 1 109 ? -5.204 6.009 13.719 1.00 98.56 109 ILE A C 1
ATOM 872 O O . ILE A 1 109 ? -4.620 6.047 14.801 1.00 98.56 109 ILE A O 1
ATOM 876 N N . ALA A 1 110 ? -5.572 4.855 13.158 1.00 98.44 110 ALA A N 1
ATOM 877 C CA . ALA A 1 110 ? -5.358 3.569 13.817 1.00 98.44 110 ALA A CA 1
ATOM 878 C C . ALA A 1 110 ? -3.862 3.225 13.951 1.00 98.44 110 ALA A C 1
ATOM 880 O O . ALA A 1 110 ? -3.423 2.771 15.007 1.00 98.44 110 ALA A O 1
ATOM 881 N N . VAL A 1 111 ? -3.049 3.488 12.921 1.00 98.44 111 VAL A N 1
ATOM 882 C CA . VAL A 1 111 ? -1.588 3.318 12.996 1.00 98.44 111 VAL A CA 1
ATOM 883 C C . VAL A 1 111 ? -0.988 4.265 14.035 1.00 98.44 111 VAL A C 1
ATOM 885 O O . VAL A 1 111 ? -0.162 3.822 14.831 1.00 98.44 111 VAL A O 1
ATOM 888 N N . ASN A 1 112 ? -1.423 5.529 14.093 1.00 98.38 112 ASN A N 1
ATOM 889 C CA . ASN A 1 112 ? -0.949 6.459 15.120 1.00 98.38 112 ASN A CA 1
ATOM 890 C C . ASN A 1 112 ? -1.289 5.966 16.536 1.00 98.38 112 ASN A C 1
ATOM 892 O O . ASN A 1 112 ? -0.422 5.930 17.404 1.00 98.38 112 ASN A O 1
ATOM 896 N N . ALA A 1 113 ? -2.517 5.491 16.758 1.00 98.31 113 ALA A N 1
ATOM 897 C CA . ALA A 1 113 ? -2.919 4.911 18.038 1.00 98.31 113 ALA A CA 1
ATOM 898 C C . ALA A 1 113 ? -2.098 3.662 18.416 1.00 98.31 113 ALA A C 1
ATOM 900 O O . ALA A 1 113 ? -1.774 3.467 19.588 1.00 98.31 113 ALA A O 1
ATOM 901 N N . PHE A 1 114 ? -1.727 2.829 17.439 1.00 98.44 114 PHE A N 1
ATOM 902 C CA . PHE A 1 114 ? -0.819 1.701 17.661 1.00 98.44 114 PHE A CA 1
ATOM 903 C C . PHE A 1 114 ? 0.587 2.164 18.067 1.00 98.44 114 PHE A C 1
ATOM 905 O O . PHE A 1 114 ? 1.157 1.630 19.019 1.00 98.44 114 PHE A O 1
ATOM 912 N N . LEU A 1 115 ? 1.136 3.178 17.391 1.00 98.25 115 LEU A N 1
ATOM 913 C CA . LEU A 1 115 ? 2.447 3.753 17.720 1.00 98.25 115 LEU A CA 1
ATOM 914 C C . LEU A 1 115 ? 2.455 4.392 19.118 1.00 98.25 115 LEU A C 1
ATOM 916 O O . LEU A 1 115 ? 3.443 4.285 19.843 1.00 98.25 115 LEU A O 1
ATOM 920 N N . GLU A 1 116 ? 1.329 4.973 19.530 1.00 97.94 116 GLU A N 1
ATOM 921 C CA . GLU A 1 116 ? 1.087 5.488 20.884 1.00 97.94 116 GLU A CA 1
ATOM 922 C C . GLU A 1 116 ? 0.748 4.391 21.912 1.00 97.94 116 GLU A C 1
ATOM 924 O O . GLU A 1 116 ? 0.457 4.701 23.066 1.00 97.94 116 GLU A O 1
ATOM 929 N N . LYS A 1 117 ? 0.797 3.107 21.525 1.00 97.62 117 LYS A N 1
ATOM 930 C CA . LYS A 1 117 ? 0.502 1.933 22.369 1.00 97.62 117 LYS A CA 1
ATOM 931 C C . LYS A 1 117 ? -0.921 1.895 22.949 1.00 97.62 117 LYS A C 1
ATOM 933 O O . LYS A 1 117 ? -1.151 1.199 23.934 1.00 97.62 117 LYS A O 1
ATOM 938 N N . LYS A 1 118 ? -1.877 2.603 22.341 1.00 98.06 118 LYS A N 1
ATOM 939 C CA . LYS A 1 118 ? -3.299 2.589 22.740 1.00 98.06 118 LYS A CA 1
ATOM 940 C C . LYS A 1 118 ? -4.028 1.348 22.235 1.00 98.06 118 LYS A C 1
ATOM 942 O O . LYS A 1 118 ? -4.900 0.820 22.906 1.00 98.06 118 LYS A O 1
ATOM 947 N N . ILE A 1 119 ? -3.634 0.855 21.062 1.00 98.38 119 ILE A N 1
ATOM 948 C CA . ILE A 1 119 ? -4.183 -0.367 20.469 1.00 98.38 119 ILE A CA 1
ATOM 949 C C . ILE A 1 119 ? -3.066 -1.330 20.061 1.00 98.38 119 ILE A C 1
ATOM 951 O O . ILE A 1 119 ? -1.930 -0.931 19.812 1.00 98.38 119 ILE A O 1
ATOM 955 N N . SER A 1 120 ? -3.392 -2.613 19.956 1.00 97.81 120 SER A N 1
ATOM 956 C CA . SER A 1 120 ? -2.512 -3.644 19.403 1.00 97.81 120 SER A CA 1
ATOM 957 C C . SER A 1 120 ? -2.439 -3.589 17.873 1.00 97.81 120 SER A C 1
ATOM 959 O O . SER A 1 120 ? -3.315 -3.052 17.195 1.00 97.81 120 SER A O 1
ATOM 961 N N . PHE A 1 121 ? -1.416 -4.233 17.307 1.00 96.69 121 PHE A N 1
ATOM 962 C CA . PHE A 1 121 ? -1.214 -4.306 15.857 1.00 96.69 121 PHE A CA 1
ATOM 963 C C . PHE A 1 121 ? -2.432 -4.873 15.105 1.00 96.69 121 PHE A C 1
ATOM 965 O O . PHE A 1 121 ? -2.848 -4.331 14.083 1.00 96.69 121 PHE A O 1
ATOM 972 N N . LEU A 1 122 ? -3.052 -5.941 15.625 1.00 96.00 122 LEU A N 1
ATOM 973 C CA . LEU A 1 122 ? -4.214 -6.565 14.979 1.00 96.00 122 LEU A CA 1
ATOM 974 C C . LEU A 1 122 ? -5.482 -5.701 15.073 1.00 96.00 122 LEU A C 1
ATOM 976 O O . LEU A 1 122 ? -6.345 -5.791 14.197 1.00 96.00 122 LEU A O 1
ATOM 980 N N . GLN A 1 123 ? -5.593 -4.835 16.087 1.00 97.56 123 GLN A N 1
ATOM 981 C CA . GLN A 1 123 ? -6.723 -3.911 16.212 1.00 97.56 123 GLN A CA 1
ATOM 982 C C . GLN A 1 123 ? -6.747 -2.864 15.095 1.00 97.56 123 GLN A C 1
ATOM 984 O O . GLN A 1 123 ? -7.844 -2.478 14.697 1.00 97.56 123 GLN A O 1
ATOM 989 N N . ILE A 1 124 ? -5.594 -2.485 14.520 1.00 98.25 124 ILE A N 1
ATOM 990 C CA . ILE A 1 124 ? -5.533 -1.571 13.363 1.00 98.25 124 ILE A CA 1
ATOM 991 C C . ILE A 1 124 ? -6.470 -2.070 12.259 1.00 98.25 124 ILE A C 1
ATOM 993 O O . ILE A 1 124 ? -7.364 -1.357 11.812 1.00 98.25 124 ILE A O 1
ATOM 997 N N . LEU A 1 125 ? -6.316 -3.335 11.863 1.00 97.75 125 LEU A N 1
ATOM 998 C CA . LEU A 1 125 ? -7.086 -3.925 10.770 1.00 97.75 125 LEU A CA 1
ATOM 999 C C . LEU A 1 125 ? -8.577 -4.043 11.102 1.00 97.75 125 LEU A C 1
ATOM 1001 O O . LEU A 1 125 ? -9.410 -3.844 10.223 1.00 97.75 125 LEU A O 1
ATOM 1005 N N . ASN A 1 126 ? -8.924 -4.348 12.354 1.00 97.50 126 ASN A N 1
ATOM 1006 C CA . ASN A 1 126 ? -10.319 -4.468 12.785 1.00 97.50 126 ASN A CA 1
ATOM 1007 C C . ASN A 1 126 ? -11.041 -3.116 12.773 1.00 97.50 126 ASN A C 1
ATOM 1009 O O . ASN A 1 126 ? -12.172 -3.022 12.297 1.00 97.50 126 ASN A O 1
ATOM 1013 N N . ILE A 1 127 ? -10.378 -2.067 13.260 1.00 98.31 127 ILE A N 1
ATOM 1014 C CA . ILE A 1 127 ? -10.929 -0.711 13.303 1.00 98.31 127 ILE A CA 1
ATOM 1015 C C . ILE A 1 127 ? -11.088 -0.162 11.883 1.00 98.31 127 ILE A C 1
ATOM 1017 O O . ILE A 1 127 ? -12.166 0.311 11.520 1.00 98.31 127 ILE A O 1
ATOM 1021 N N . VAL A 1 128 ? -10.047 -0.281 11.054 1.00 98.50 128 VAL A N 1
ATOM 1022 C CA . VAL A 1 128 ? -10.079 0.188 9.662 1.00 98.50 128 VAL A CA 1
ATOM 1023 C C . VAL A 1 128 ? -11.166 -0.533 8.865 1.00 98.50 128 VAL A C 1
ATOM 1025 O O . VAL A 1 128 ? -11.937 0.116 8.157 1.00 98.50 128 VAL A O 1
ATOM 1028 N N . GLU A 1 129 ? -11.276 -1.858 8.997 1.00 98.19 129 GLU A N 1
ATOM 1029 C CA . GLU A 1 129 ? -12.330 -2.635 8.340 1.00 98.19 129 GLU A CA 1
ATOM 1030 C C . GLU A 1 129 ? -13.723 -2.147 8.738 1.00 98.19 129 GLU A C 1
ATOM 1032 O O . GLU A 1 129 ? -14.553 -1.901 7.862 1.00 98.19 129 GLU A O 1
ATOM 1037 N N . LYS A 1 130 ? -13.963 -1.948 10.040 1.00 98.12 130 LYS A N 1
ATOM 1038 C CA . LYS A 1 130 ? -15.245 -1.457 10.548 1.00 98.12 130 LYS A CA 1
ATOM 1039 C C . LYS A 1 130 ? -15.624 -0.117 9.917 1.00 98.12 130 LYS A C 1
ATOM 1041 O O . LYS A 1 130 ? -16.717 0.014 9.370 1.00 98.12 130 LYS A O 1
ATOM 1046 N N . ILE A 1 131 ? -14.709 0.851 9.933 1.00 98.31 131 ILE A N 1
ATOM 1047 C CA . ILE A 1 131 ? -14.942 2.186 9.366 1.00 98.31 131 ILE A CA 1
ATOM 1048 C C . ILE A 1 131 ? -15.228 2.109 7.857 1.00 98.31 131 ILE A C 1
ATOM 1050 O O . ILE A 1 131 ? -16.143 2.764 7.354 1.00 98.31 131 ILE A O 1
ATOM 1054 N N . VAL A 1 132 ? -14.496 1.265 7.124 1.00 98.12 132 VAL A N 1
ATOM 1055 C CA . VAL A 1 132 ? -14.703 1.061 5.682 1.00 98.12 132 VAL A CA 1
ATOM 1056 C C . VAL A 1 132 ? -16.045 0.392 5.382 1.00 98.12 132 VAL A C 1
ATOM 1058 O O . VAL A 1 132 ? -16.702 0.778 4.409 1.00 98.12 132 VAL A O 1
ATOM 1061 N N . ILE A 1 133 ? -16.464 -0.600 6.173 1.00 98.00 133 ILE A N 1
ATOM 1062 C CA . ILE A 1 133 ? -17.755 -1.289 6.021 1.00 98.00 133 ILE A CA 1
ATOM 1063 C C . ILE A 1 133 ? -18.908 -0.316 6.273 1.00 98.00 133 ILE A C 1
ATOM 1065 O O . ILE A 1 133 ? -19.783 -0.200 5.408 1.00 98.00 133 ILE A O 1
ATOM 1069 N N . ASP A 1 134 ? -18.858 0.420 7.383 1.00 97.62 134 ASP A N 1
ATOM 1070 C CA . ASP A 1 134 ? -19.939 1.299 7.842 1.00 97.62 134 ASP A CA 1
ATOM 1071 C C . ASP A 1 134 ? -20.126 2.527 6.924 1.00 97.62 134 ASP A C 1
ATOM 1073 O O . ASP A 1 134 ? -21.231 3.061 6.791 1.00 97.62 134 ASP A O 1
ATOM 1077 N N . HIS A 1 135 ? -19.074 2.957 6.219 1.00 97.69 135 HIS A N 1
ATOM 1078 C CA . HIS A 1 135 ? -19.133 4.117 5.326 1.00 97.69 135 HIS A CA 1
ATOM 1079 C C . HIS A 1 135 ? -20.004 3.898 4.079 1.00 97.69 135 HIS A C 1
ATOM 1081 O O . HIS A 1 135 ? -19.835 2.925 3.340 1.00 97.69 135 HIS A O 1
ATOM 1087 N N . ARG A 1 136 ? -20.872 4.859 3.748 1.00 96.75 136 ARG A N 1
ATOM 1088 C CA . ARG A 1 136 ? -21.640 4.862 2.489 1.00 96.75 136 ARG A CA 1
ATOM 1089 C C . ARG A 1 136 ? -20.916 5.714 1.433 1.00 96.75 136 ARG A C 1
ATOM 1091 O O . ARG A 1 136 ? -20.723 6.908 1.656 1.00 96.75 136 ARG A O 1
ATOM 1098 N N . PRO A 1 137 ? -20.506 5.141 0.283 1.00 94.62 137 PRO A N 1
ATOM 1099 C CA . PRO A 1 137 ? -19.675 5.847 -0.688 1.00 94.62 137 PRO A CA 1
ATOM 1100 C C . PRO A 1 137 ? -20.411 7.019 -1.343 1.00 94.62 137 PRO A C 1
ATOM 1102 O O . PRO A 1 137 ? -21.479 6.851 -1.930 1.00 94.62 137 PRO A O 1
ATOM 1105 N N . ILE A 1 138 ? -19.771 8.188 -1.337 1.00 95.00 138 ILE A N 1
ATOM 1106 C CA . ILE A 1 138 ? -20.179 9.356 -2.124 1.00 95.00 138 ILE A CA 1
ATOM 1107 C C . ILE A 1 138 ? -19.340 9.347 -3.403 1.00 95.00 138 ILE A C 1
ATOM 1109 O O . ILE A 1 138 ? -18.111 9.337 -3.340 1.00 95.00 138 ILE A O 1
ATOM 1113 N N . LYS A 1 139 ? -19.986 9.280 -4.573 1.00 91.81 139 LYS A N 1
ATOM 1114 C CA . LYS A 1 139 ? -19.289 9.103 -5.864 1.00 91.81 139 LYS A CA 1
ATOM 1115 C C . LYS A 1 139 ? -18.776 10.409 -6.465 1.00 91.81 139 LYS A C 1
ATOM 1117 O O . LYS A 1 139 ? -17.716 10.404 -7.083 1.00 91.81 139 LYS A O 1
ATOM 1122 N N . THR A 1 140 ? -19.512 11.496 -6.263 1.00 93.25 140 THR A N 1
ATOM 1123 C CA . THR A 1 140 ? -19.186 12.822 -6.787 1.00 93.25 140 THR A CA 1
ATOM 1124 C C . THR A 1 140 ? -18.986 13.757 -5.613 1.00 93.25 140 THR A C 1
ATOM 1126 O O . THR A 1 140 ? -19.868 13.882 -4.768 1.00 93.25 140 THR A O 1
ATOM 1129 N N . TYR A 1 141 ? -17.814 14.372 -5.542 1.00 94.75 141 TYR A N 1
ATOM 1130 C CA . TYR A 1 141 ? -17.436 15.265 -4.459 1.00 94.75 141 TYR A CA 1
ATOM 1131 C C . TYR A 1 141 ? -16.424 16.293 -4.960 1.00 94.75 141 TYR A C 1
ATOM 1133 O O . TYR A 1 141 ? -15.622 16.002 -5.852 1.00 94.75 141 TYR A O 1
ATOM 1141 N N . ASN A 1 142 ? -16.449 17.483 -4.369 1.00 95.62 142 ASN A N 1
ATOM 1142 C CA . ASN A 1 142 ? -15.393 18.480 -4.515 1.00 95.62 142 ASN A CA 1
ATOM 1143 C C . ASN A 1 142 ? -14.329 18.324 -3.410 1.00 95.62 142 ASN A C 1
ATOM 1145 O O . ASN A 1 142 ? -14.428 17.446 -2.547 1.00 95.62 142 ASN A O 1
ATOM 1149 N N . LEU A 1 143 ? -13.305 19.181 -3.445 1.00 96.25 143 LEU A N 1
ATOM 1150 C CA . LEU A 1 143 ? -12.208 19.154 -2.478 1.00 96.25 143 LEU A CA 1
ATOM 1151 C C . LEU A 1 143 ? -12.696 19.333 -1.031 1.00 96.25 143 LEU A C 1
ATOM 1153 O O . LEU A 1 143 ? -12.319 18.565 -0.154 1.00 96.25 143 LEU A O 1
ATOM 1157 N N . ASN A 1 144 ? -13.579 20.298 -0.783 1.00 97.50 144 ASN A N 1
ATOM 1158 C CA . ASN A 1 144 ? -14.074 20.567 0.568 1.00 97.50 144 ASN A CA 1
ATOM 1159 C C . ASN A 1 144 ? -14.861 19.371 1.114 1.00 97.50 144 ASN A C 1
ATOM 1161 O O . ASN A 1 144 ? -14.639 18.944 2.242 1.00 97.50 144 ASN A O 1
ATOM 1165 N N . GLN A 1 145 ? -15.723 18.776 0.288 1.00 97.06 145 GLN A N 1
ATOM 1166 C CA . GLN A 1 145 ? -16.518 17.609 0.663 1.00 97.06 145 GLN A CA 1
ATOM 1167 C C . GLN A 1 145 ? -15.641 16.400 0.997 1.00 97.06 145 GLN A C 1
ATOM 1169 O O . GLN A 1 145 ? -15.890 15.740 2.004 1.00 97.06 145 GLN A O 1
ATOM 1174 N N . ILE A 1 146 ? -14.612 16.100 0.193 1.00 97.44 146 ILE A N 1
ATOM 1175 C CA . ILE A 1 146 ? -13.735 14.957 0.489 1.00 97.44 146 ILE A CA 1
ATOM 1176 C C . ILE A 1 146 ? -12.889 15.194 1.740 1.00 97.44 146 ILE A C 1
ATOM 1178 O O . ILE A 1 146 ? -12.712 14.259 2.516 1.00 97.44 146 ILE A O 1
ATOM 1182 N N . THR A 1 147 ? -12.450 16.430 1.985 1.00 97.81 147 THR A N 1
ATOM 1183 C CA . THR A 1 147 ? -11.751 16.808 3.221 1.00 97.81 147 THR A CA 1
ATOM 1184 C C . THR A 1 147 ? -12.651 16.630 4.440 1.00 97.81 147 THR A C 1
ATOM 1186 O O . THR A 1 147 ? -12.233 16.022 5.422 1.00 97.81 147 THR A O 1
ATOM 1189 N N . THR A 1 148 ? -13.909 17.074 4.375 1.00 98.12 148 THR A N 1
ATOM 1190 C CA . THR A 1 148 ? -14.871 16.871 5.468 1.00 98.12 148 THR A CA 1
ATOM 1191 C C . THR A 1 148 ? -15.126 15.387 5.731 1.00 98.12 148 THR A C 1
ATOM 1193 O O . THR A 1 148 ? -15.115 14.962 6.883 1.00 98.12 148 THR A O 1
ATOM 1196 N N . ILE A 1 149 ? -15.313 14.577 4.682 1.00 98.00 149 ILE A N 1
ATOM 1197 C CA . ILE A 1 149 ? -15.487 13.120 4.817 1.00 98.00 149 ILE A CA 1
ATOM 1198 C C . ILE A 1 149 ? -14.251 12.484 5.466 1.00 98.00 149 ILE A C 1
ATOM 1200 O O . ILE A 1 149 ? -14.383 11.626 6.338 1.00 98.00 149 ILE A O 1
ATOM 1204 N N . TYR A 1 150 ? -13.056 12.909 5.055 1.00 98.25 150 TYR A N 1
ATOM 1205 C CA . TYR A 1 150 ? -11.794 12.427 5.606 1.00 98.25 150 TYR A CA 1
ATOM 1206 C C . TYR A 1 150 ? -11.698 12.732 7.113 1.00 98.25 150 TYR A C 1
ATOM 1208 O O . TYR A 1 150 ? -11.529 11.812 7.907 1.00 98.25 150 TYR A O 1
ATOM 1216 N N . GLN A 1 151 ? -11.938 13.980 7.525 1.00 98.25 151 GLN A N 1
ATOM 1217 C CA . GLN A 1 151 ? -11.930 14.398 8.938 1.00 98.25 151 GLN A CA 1
ATOM 1218 C C . GLN A 1 151 ? -12.993 13.677 9.785 1.00 98.25 151 GLN A C 1
ATOM 1220 O O . GLN A 1 151 ? -12.759 13.327 10.943 1.00 98.25 151 GLN A O 1
ATOM 1225 N N . GLN A 1 152 ? -14.178 13.428 9.220 1.00 97.94 152 GLN A N 1
ATOM 1226 C CA . GLN A 1 152 ? -15.217 12.641 9.890 1.00 97.94 152 GLN A CA 1
ATOM 1227 C C . GLN A 1 152 ? -14.749 11.206 10.148 1.00 97.94 152 GLN A C 1
ATOM 1229 O O . GLN A 1 152 ? -14.938 10.693 11.251 1.00 97.94 152 GLN A O 1
ATOM 1234 N N . ALA A 1 153 ? -14.111 10.572 9.161 1.00 98.25 153 ALA A N 1
ATOM 1235 C CA . ALA A 1 153 ? -13.547 9.237 9.319 1.00 98.25 153 ALA A CA 1
ATOM 1236 C C . ALA A 1 153 ? -12.438 9.204 10.380 1.00 98.25 153 ALA A C 1
ATOM 1238 O O . ALA A 1 153 ? -12.403 8.265 11.176 1.00 98.25 153 ALA A O 1
ATOM 1239 N N . GLU A 1 154 ? -11.590 10.233 10.460 1.00 98.31 154 GLU A N 1
ATOM 1240 C CA . GLU A 1 154 ? -10.581 10.347 11.520 1.00 98.31 154 GLU A CA 1
ATOM 1241 C C . GLU A 1 154 ? -11.224 10.373 12.911 1.00 98.31 154 GLU A C 1
ATOM 1243 O O . GLU A 1 154 ? -10.863 9.574 13.777 1.00 98.31 154 GLU A O 1
ATOM 1248 N N . LYS A 1 155 ? -12.236 11.227 13.113 1.00 97.88 155 LYS A N 1
ATOM 1249 C CA . LYS A 1 155 ? -12.951 11.340 14.394 1.00 97.88 155 LYS A CA 1
ATOM 1250 C C . LYS A 1 155 ? -13.634 10.031 14.794 1.00 97.88 155 LYS A C 1
ATOM 1252 O O . LYS A 1 155 ? -13.548 9.618 15.947 1.00 97.88 155 LYS A O 1
ATOM 1257 N N . LEU A 1 156 ? -14.306 9.376 13.847 1.00 97.88 156 LEU A N 1
ATOM 1258 C CA . LEU A 1 156 ? -14.941 8.077 14.082 1.00 97.88 156 LEU A C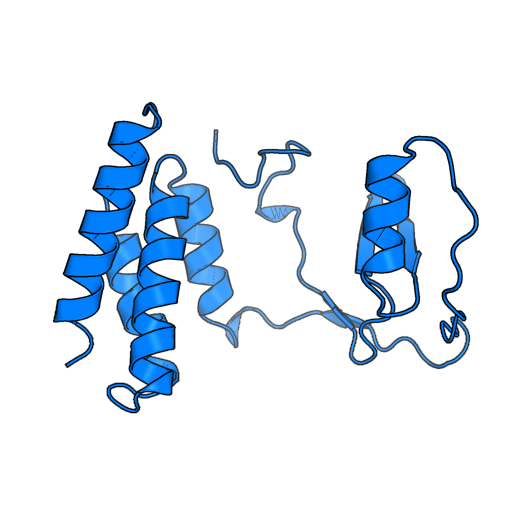A 1
ATOM 1259 C C . LEU A 1 156 ? -13.911 7.010 14.458 1.00 97.88 156 LEU A C 1
ATOM 1261 O O . LEU A 1 156 ? -14.164 6.206 15.351 1.00 97.88 156 LEU A O 1
ATOM 1265 N N . THR A 1 157 ? -12.750 7.025 13.805 1.00 98.19 157 THR A N 1
ATOM 1266 C CA . THR A 1 157 ? -11.672 6.072 14.074 1.00 98.19 157 THR A CA 1
ATOM 1267 C C . THR A 1 157 ? -11.054 6.299 15.451 1.00 98.19 157 THR A C 1
ATOM 1269 O O . THR A 1 157 ? -10.826 5.336 16.177 1.00 98.19 157 THR A O 1
ATOM 1272 N N . LEU A 1 158 ? -10.852 7.557 15.853 1.00 97.44 158 LEU A N 1
ATOM 1273 C CA . LEU A 1 158 ? -10.285 7.907 17.156 1.00 97.44 158 LEU A CA 1
ATOM 1274 C C . LEU A 1 158 ? -11.135 7.374 18.319 1.00 97.44 158 LEU A C 1
ATOM 1276 O O . LEU A 1 158 ? -10.588 6.833 19.275 1.00 97.44 158 LEU A O 1
ATOM 1280 N N . ASN A 1 159 ? -12.465 7.444 18.203 1.00 96.50 159 ASN A N 1
ATOM 1281 C CA . ASN A 1 159 ? -13.392 6.911 19.209 1.00 96.50 159 ASN A CA 1
ATOM 1282 C C . ASN A 1 159 ? -13.293 5.385 19.391 1.00 96.50 159 ASN A C 1
ATOM 1284 O O . ASN A 1 159 ? -13.752 4.862 20.402 1.00 96.50 159 ASN A O 1
ATOM 1288 N N . LEU A 1 160 ? -12.738 4.669 18.409 1.00 96.44 160 LEU A N 1
ATOM 1289 C CA . LEU A 1 160 ? -12.525 3.220 18.456 1.00 96.44 160 LEU A CA 1
ATOM 1290 C C . LEU A 1 160 ? -11.114 2.841 18.938 1.00 96.44 160 LEU A C 1
ATOM 1292 O O . LEU A 1 160 ? -10.843 1.657 19.119 1.00 96.44 160 LEU A O 1
ATOM 1296 N N . CYS A 1 161 ? -10.218 3.818 19.115 1.00 93.12 161 CYS A N 1
ATOM 1297 C CA . CYS A 1 161 ? -8.808 3.622 19.466 1.00 93.12 161 CYS A CA 1
ATOM 1298 C C . CYS A 1 161 ? -8.517 3.848 20.964 1.00 93.12 161 CYS A C 1
ATOM 1300 O O . CYS A 1 161 ? -7.450 4.365 21.307 1.00 93.12 161 CYS A O 1
ATOM 1302 N N . ILE A 1 162 ? -9.482 3.526 21.828 1.00 79.06 162 ILE A N 1
ATOM 1303 C CA . ILE A 1 162 ? -9.417 3.709 23.288 1.00 79.06 162 ILE A CA 1
ATOM 1304 C C . ILE A 1 162 ? -8.907 2.432 23.954 1.00 79.06 162 ILE A C 1
ATOM 1306 O O . ILE A 1 162 ? -9.336 1.339 23.515 1.00 79.06 162 ILE A O 1
#

Radius of gyration: 19.06 Å; chains: 1; bounding box: 47×36×49 Å

pLDDT: mean 90.29, std 11.56, range [36.09, 98.56]